Protein AF-A0A958HSU9-F1 (afdb_monomer)

pLDDT: mean 83.27, std 13.23, range [36.06, 97.12]

Sequence (120 aa):
MSISKRESWFGRLAWVLALLVVVVALGQLPLTVQQNPPVSLGAWASDLAWGVAIPSLYAVLAALIINRQPGNRVGWLMLLVGLAAIIPTATILGTIPEPSTFTPGIWLLAAVDNWSWVPL

Radius of gyration: 17.0 Å; Cα contacts (8 Å, |Δi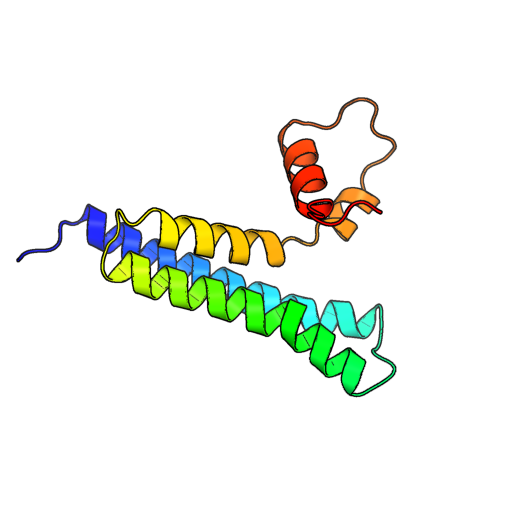|>4): 102; chains: 1; bounding box: 40×29×56 Å

Foldseek 3Di:
DDDDPVLQVLLVVLVVLLVVLQVLLVVCLVVCCVVPPDPDPVSVVVSCVQSHVQLNVLSVVLSVVCNVPVPDPSSVVSSVVSVLSSPPLVVVVVPDPDPPDDDPVNVVSVCSVPPDPDDD

Secondary structure (DSSP, 8-state):
-PPPHHHHHHHHHHHHHHHHHHHHHHHHHHHHHHHS--SSHHHHHHHHIIIIIHHHHHHHHHHHHHHH-TT-HHHHHHHHHHHHHTS-HHHHHHTS---S---HHHHHHHHHHT--SS--

Structure (mmCIF, N/CA/C/O backbone):
data_AF-A0A958HSU9-F1
#
_entry.id   AF-A0A958HSU9-F1
#
loop_
_atom_site.group_PDB
_atom_site.id
_atom_site.type_symbol
_atom_site.label_atom_id
_atom_site.label_alt_id
_atom_site.label_comp_id
_atom_site.label_asym_id
_atom_site.label_entity_id
_atom_site.label_seq_id
_atom_site.pdbx_PDB_ins_code
_atom_site.Cartn_x
_atom_site.Cartn_y
_atom_site.Cartn_z
_atom_site.occupancy
_atom_site.B_iso_or_equiv
_atom_site.auth_seq_id
_atom_site.auth_comp_id
_atom_site.auth_asym_id
_atom_site.auth_atom_id
_atom_site.pdbx_PDB_model_num
ATOM 1 N N . MET A 1 1 ? -9.834 -1.948 31.169 1.00 57.69 1 MET A N 1
ATOM 2 C CA . MET A 1 1 ? -10.792 -1.647 30.084 1.00 57.69 1 MET A CA 1
ATOM 3 C C . MET A 1 1 ? -10.820 -2.862 29.164 1.00 57.69 1 MET A C 1
ATOM 5 O O . MET A 1 1 ? -9.801 -3.152 28.552 1.00 57.69 1 MET A O 1
ATOM 9 N N . SER A 1 2 ? -11.882 -3.673 29.187 1.00 67.94 2 SER A N 1
ATOM 10 C CA . SER A 1 2 ? -11.946 -4.911 28.395 1.00 67.94 2 SER A CA 1
ATOM 11 C C . SER A 1 2 ? -12.304 -4.583 26.947 1.00 67.94 2 SER A C 1
ATOM 13 O O . SER A 1 2 ? -13.379 -4.043 26.695 1.00 67.94 2 SER A O 1
ATOM 15 N N . ILE A 1 3 ? -11.413 -4.904 26.012 1.00 68.50 3 ILE A N 1
ATOM 16 C CA . ILE A 1 3 ? -11.646 -4.748 24.572 1.00 68.50 3 ILE A CA 1
ATOM 17 C C . ILE A 1 3 ? -12.767 -5.704 24.159 1.00 68.50 3 ILE A C 1
ATOM 19 O O . ILE A 1 3 ? -12.745 -6.888 24.504 1.00 68.50 3 ILE A O 1
ATOM 23 N N . SER A 1 4 ? -13.754 -5.205 23.422 1.00 83.25 4 SER A N 1
ATOM 24 C CA . SER A 1 4 ? -14.845 -6.040 22.928 1.00 83.25 4 SER A CA 1
ATOM 25 C C . SER A 1 4 ? -14.340 -7.059 21.893 1.00 83.25 4 SER A C 1
ATOM 27 O O . SER A 1 4 ? -13.374 -6.837 21.155 1.00 83.25 4 SER A O 1
ATOM 29 N N . LYS A 1 5 ? -15.030 -8.201 21.769 1.00 84.38 5 LYS A N 1
ATOM 30 C CA . LYS A 1 5 ? -14.699 -9.235 20.767 1.00 84.38 5 LYS A CA 1
ATOM 31 C C . LYS A 1 5 ? -14.671 -8.672 19.335 1.00 84.38 5 LYS A C 1
ATOM 33 O O . LYS A 1 5 ? -13.878 -9.115 18.512 1.00 84.38 5 LYS A O 1
ATOM 38 N N . ARG A 1 6 ? -15.506 -7.667 19.049 1.00 83.25 6 ARG A N 1
ATOM 39 C CA . ARG A 1 6 ? -15.573 -6.991 17.747 1.00 83.25 6 ARG A CA 1
ATOM 40 C C . ARG A 1 6 ? -14.348 -6.104 17.487 1.00 83.25 6 ARG A C 1
ATOM 42 O O . ARG A 1 6 ? -13.799 -6.134 16.394 1.00 83.25 6 ARG A O 1
ATOM 49 N N . GLU A 1 7 ? -13.885 -5.362 18.487 1.00 83.94 7 GLU A N 1
ATOM 50 C CA . GLU A 1 7 ? -12.703 -4.493 18.379 1.00 83.94 7 GLU A CA 1
ATOM 51 C C . GLU A 1 7 ? -11.414 -5.285 18.137 1.00 83.94 7 GLU A C 1
ATOM 53 O O . GLU A 1 7 ? -10.631 -4.947 17.252 1.00 83.94 7 GLU A O 1
ATOM 58 N N . SER A 1 8 ? -11.233 -6.394 18.857 1.00 85.75 8 SER A N 1
ATOM 59 C CA . SER A 1 8 ? -10.093 -7.295 18.631 1.00 85.75 8 SER A CA 1
ATOM 60 C C . SER A 1 8 ? -10.122 -7.968 17.253 1.00 85.75 8 SER A C 1
ATOM 62 O O . SER A 1 8 ? -9.067 -8.216 16.667 1.00 85.75 8 SER A O 1
ATOM 64 N N . TRP A 1 9 ? -11.311 -8.236 16.703 1.00 90.88 9 TRP A N 1
ATOM 65 C CA . TRP A 1 9 ? -11.460 -8.760 15.345 1.00 90.88 9 TRP A CA 1
ATOM 66 C C . TRP A 1 9 ? -11.020 -7.741 14.286 1.00 90.88 9 TRP A C 1
ATOM 68 O O . TRP A 1 9 ? -10.266 -8.099 13.384 1.00 90.88 9 TRP A O 1
ATOM 78 N N . PHE A 1 10 ? -11.405 -6.468 14.429 1.00 92.31 10 PHE A N 1
ATOM 79 C CA . PHE A 1 10 ? -10.977 -5.401 13.516 1.00 92.31 10 PHE A CA 1
ATOM 80 C C . PHE A 1 10 ? -9.461 -5.183 13.524 1.00 92.31 10 PHE A C 1
ATOM 82 O O . PHE A 1 10 ? -8.869 -5.029 12.459 1.00 92.31 10 PHE A O 1
ATOM 89 N N . GLY A 1 11 ? -8.823 -5.229 14.699 1.00 90.88 11 GLY A N 1
ATOM 90 C CA . GLY A 1 11 ? -7.363 -5.151 14.796 1.00 90.88 11 GLY A CA 1
ATOM 91 C C . GLY A 1 11 ? -6.671 -6.289 14.037 1.00 90.88 11 GLY A C 1
ATOM 92 O O . GLY A 1 11 ? -5.749 -6.048 13.261 1.00 90.88 11 GLY A O 1
ATOM 93 N N . ARG A 1 12 ? -7.160 -7.529 14.188 1.00 93.69 12 ARG A N 1
ATOM 94 C CA . ARG A 1 12 ? -6.638 -8.687 13.438 1.00 93.69 12 ARG A CA 1
ATOM 95 C C . ARG A 1 12 ? -6.850 -8.539 11.935 1.00 93.69 12 ARG A C 1
ATOM 97 O O . ARG A 1 12 ? -5.923 -8.797 11.176 1.00 93.69 12 ARG A O 1
ATOM 104 N N . LEU A 1 13 ? -8.041 -8.110 11.517 1.00 94.75 13 LEU A N 1
ATOM 105 C CA . LEU A 1 13 ? -8.350 -7.881 10.108 1.00 94.75 13 LEU A CA 1
ATOM 106 C C . LEU A 1 13 ? -7.394 -6.851 9.496 1.00 94.75 13 LEU A C 1
ATOM 108 O O . LEU A 1 13 ? -6.846 -7.099 8.428 1.00 94.75 13 LEU A O 1
ATOM 112 N N . ALA A 1 14 ? -7.145 -5.737 10.185 1.00 94.44 14 ALA A N 1
ATOM 113 C CA . ALA A 1 14 ? -6.235 -4.705 9.701 1.00 94.44 14 ALA A CA 1
ATOM 114 C C . ALA A 1 14 ? -4.804 -5.229 9.514 1.00 94.44 14 ALA A C 1
ATOM 116 O O . ALA A 1 14 ? -4.175 -4.929 8.505 1.00 94.44 14 ALA A O 1
ATOM 117 N N . TRP A 1 15 ? -4.309 -6.067 10.430 1.00 97.12 15 TRP A N 1
ATOM 118 C CA . TRP A 1 15 ? -2.998 -6.707 10.284 1.00 97.12 15 TRP A CA 1
ATOM 119 C C . TRP A 1 15 ? -2.939 -7.721 9.144 1.00 97.12 15 TRP A C 1
ATOM 121 O O . TRP A 1 15 ? -1.943 -7.761 8.429 1.00 97.12 15 TRP A O 1
ATOM 131 N N . VAL A 1 16 ? -3.994 -8.516 8.946 1.00 96.94 16 VAL A N 1
ATOM 132 C CA . VAL A 1 16 ? -4.078 -9.445 7.807 1.00 96.94 16 VAL A CA 1
ATOM 133 C C . VAL A 1 16 ? -4.064 -8.676 6.488 1.00 96.94 16 VAL A C 1
ATOM 135 O O . VAL A 1 16 ? -3.328 -9.041 5.577 1.00 96.94 16 VAL A O 1
ATOM 138 N N . LEU A 1 17 ? -4.829 -7.586 6.396 1.00 95.56 17 LEU A N 1
ATOM 139 C CA . LEU A 1 17 ? -4.852 -6.724 5.216 1.00 95.56 17 LEU A CA 1
ATOM 140 C C . LEU A 1 17 ? -3.510 -6.019 4.998 1.00 95.56 17 LEU A C 1
ATOM 142 O O . LEU A 1 17 ? -3.048 -5.936 3.867 1.00 95.56 17 LEU A O 1
ATOM 146 N N . ALA A 1 18 ? -2.845 -5.565 6.061 1.00 96.00 18 ALA A N 1
ATOM 147 C CA . ALA A 1 18 ? -1.519 -4.973 5.942 1.00 96.00 18 ALA A CA 1
ATOM 148 C C . ALA A 1 18 ? -0.473 -5.988 5.471 1.00 96.00 18 ALA A C 1
ATOM 150 O O . ALA A 1 18 ? 0.312 -5.687 4.577 1.00 96.00 18 ALA A O 1
ATOM 151 N N . LEU A 1 19 ? -0.500 -7.209 6.012 1.00 96.81 19 LEU A N 1
ATOM 152 C CA . LEU A 1 19 ? 0.364 -8.293 5.553 1.00 96.81 19 LEU A CA 1
ATOM 153 C C . LEU A 1 19 ? 0.109 -8.615 4.077 1.00 96.81 19 LEU A C 1
ATOM 155 O O . LEU A 1 19 ? 1.062 -8.772 3.320 1.00 96.81 19 LEU A O 1
ATOM 159 N N . LEU A 1 20 ? -1.161 -8.668 3.663 1.00 95.38 20 LEU A N 1
ATOM 160 C CA . LEU A 1 20 ? -1.539 -8.865 2.267 1.00 95.38 20 LEU A CA 1
ATOM 161 C C . LEU A 1 20 ? -0.926 -7.785 1.367 1.00 95.38 20 LEU A C 1
ATOM 163 O O . LEU A 1 20 ? -0.329 -8.129 0.351 1.00 95.38 20 LEU A O 1
ATOM 167 N N . VAL A 1 21 ? -1.015 -6.508 1.759 1.00 94.69 21 VAL A N 1
ATOM 168 C CA . VAL A 1 21 ? -0.411 -5.395 1.007 1.00 94.69 21 VAL A CA 1
ATOM 169 C C . VAL A 1 21 ? 1.087 -5.608 0.816 1.00 94.69 21 VAL A C 1
ATOM 171 O O . VAL A 1 21 ? 1.570 -5.557 -0.311 1.00 94.69 21 VAL A O 1
ATOM 174 N N . VAL A 1 22 ? 1.814 -5.912 1.894 1.00 94.81 22 VAL A N 1
ATOM 175 C CA . VAL A 1 22 ? 3.270 -6.112 1.833 1.00 94.81 22 VAL A CA 1
ATOM 176 C C . VAL A 1 22 ? 3.635 -7.304 0.946 1.00 94.81 22 VAL A C 1
ATOM 178 O O . VAL A 1 22 ? 4.543 -7.208 0.124 1.00 94.81 22 VAL A O 1
ATOM 181 N N . VAL A 1 23 ? 2.927 -8.428 1.087 1.00 94.94 23 VAL A N 1
ATOM 182 C CA . VAL A 1 23 ? 3.206 -9.648 0.315 1.00 94.94 23 VAL A CA 1
ATOM 183 C C . VAL A 1 23 ? 2.949 -9.432 -1.174 1.00 94.94 23 VAL A C 1
ATOM 185 O O . VAL A 1 23 ? 3.777 -9.827 -1.993 1.00 94.94 23 VAL A O 1
ATOM 188 N N . VAL A 1 24 ? 1.836 -8.791 -1.539 1.00 92.69 24 VAL A N 1
ATOM 189 C CA . VAL A 1 24 ? 1.516 -8.518 -2.947 1.00 92.69 24 VAL A CA 1
ATOM 190 C C . VAL A 1 24 ? 2.501 -7.513 -3.542 1.00 92.69 24 VAL A C 1
ATOM 192 O O . VAL A 1 24 ? 3.028 -7.771 -4.620 1.00 92.69 24 VAL A O 1
ATOM 195 N N . ALA A 1 25 ? 2.822 -6.433 -2.824 1.00 91.00 25 ALA A N 1
ATOM 196 C CA . ALA A 1 25 ? 3.808 -5.444 -3.257 1.00 91.00 25 ALA A CA 1
ATOM 197 C C . ALA A 1 25 ? 5.180 -6.083 -3.547 1.00 91.00 25 ALA A C 1
ATOM 199 O O . ALA A 1 25 ? 5.776 -5.868 -4.604 1.00 91.00 25 ALA A O 1
ATOM 200 N N . LEU A 1 26 ? 5.663 -6.937 -2.637 1.00 91.88 26 LEU A N 1
ATOM 201 C CA . LEU A 1 26 ? 6.916 -7.672 -2.826 1.00 91.88 26 LEU A CA 1
ATOM 202 C C . LEU A 1 26 ? 6.838 -8.689 -3.969 1.00 91.88 26 LEU A C 1
ATOM 204 O O . LEU A 1 26 ? 7.823 -8.876 -4.676 1.00 91.88 26 LEU A O 1
ATOM 208 N N . GLY A 1 27 ? 5.691 -9.342 -4.159 1.00 90.19 27 GLY A N 1
ATOM 209 C CA . GLY A 1 27 ? 5.477 -10.295 -5.249 1.00 90.19 27 GLY A CA 1
ATOM 210 C C . GLY A 1 27 ? 5.398 -9.639 -6.631 1.00 90.19 27 GLY A C 1
ATOM 211 O O . GLY A 1 27 ? 5.789 -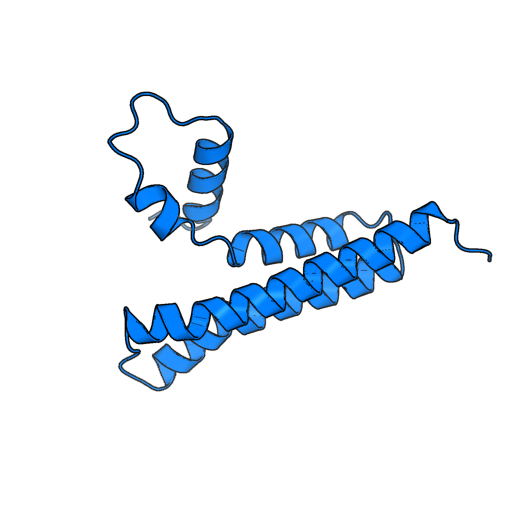10.256 -7.620 1.00 90.19 27 GLY A O 1
ATOM 212 N N . GLN A 1 28 ? 4.932 -8.391 -6.709 1.00 86.50 28 GLN A N 1
ATOM 213 C CA . GLN A 1 28 ? 4.848 -7.634 -7.960 1.00 86.50 28 GLN A CA 1
ATOM 214 C C . GLN A 1 28 ? 6.204 -7.104 -8.421 1.00 86.50 28 GLN A C 1
ATOM 216 O O . GLN A 1 28 ? 6.458 -7.062 -9.621 1.00 86.50 28 GLN A O 1
ATOM 221 N N . LEU A 1 29 ? 7.100 -6.754 -7.497 1.00 85.69 29 LEU A N 1
ATOM 222 C CA . LEU A 1 29 ? 8.377 -6.132 -7.845 1.00 85.69 29 LEU A CA 1
ATOM 223 C C . LEU A 1 29 ? 9.239 -6.967 -8.822 1.00 85.69 29 LEU A C 1
ATOM 225 O O . LEU A 1 29 ? 9.700 -6.401 -9.813 1.00 85.69 29 LEU A O 1
ATOM 229 N N . PRO A 1 30 ? 9.417 -8.295 -8.652 1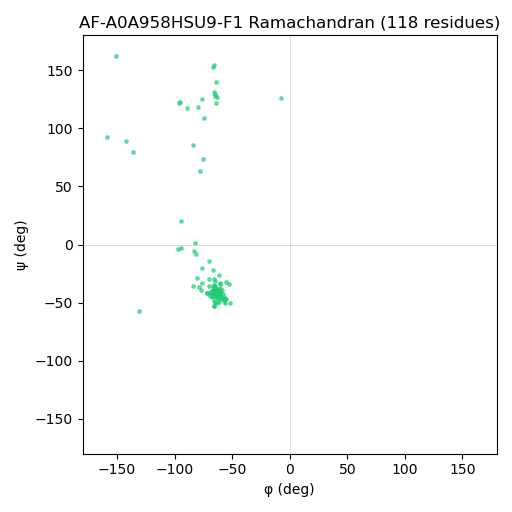.00 86.19 30 PRO A N 1
ATOM 230 C CA . PRO A 1 30 ? 10.116 -9.126 -9.632 1.00 86.19 30 PRO A CA 1
A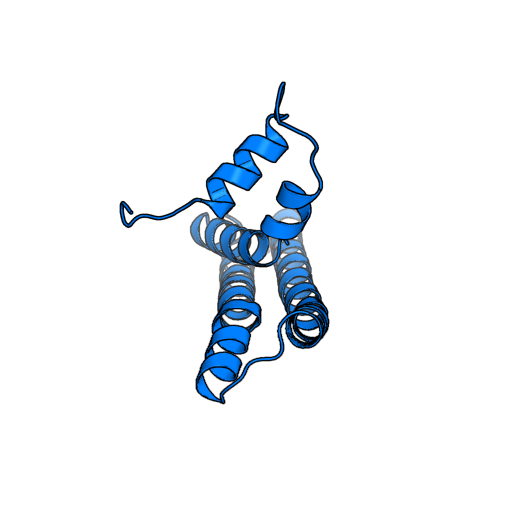TOM 231 C C . PRO A 1 30 ? 9.454 -9.126 -11.013 1.00 86.19 30 PRO A C 1
ATOM 233 O O . PRO A 1 30 ? 10.158 -9.130 -12.019 1.00 86.19 30 PRO A O 1
ATOM 236 N N . LEU A 1 31 ? 8.117 -9.112 -11.067 1.00 85.31 31 LEU A N 1
ATOM 237 C CA . LEU A 1 31 ? 7.363 -9.096 -12.323 1.00 85.31 31 LEU A CA 1
ATOM 238 C C . LEU A 1 31 ? 7.577 -7.769 -13.058 1.00 85.31 31 LEU A C 1
ATOM 240 O O . LEU A 1 31 ? 7.882 -7.770 -14.249 1.00 85.31 31 LEU A O 1
ATOM 244 N N . THR A 1 32 ? 7.498 -6.649 -12.336 1.00 82.62 32 THR A N 1
ATOM 245 C CA . THR A 1 32 ? 7.740 -5.313 -12.890 1.00 82.62 32 THR A CA 1
ATOM 246 C C . THR A 1 32 ? 9.170 -5.175 -13.402 1.00 82.62 32 THR A C 1
ATOM 248 O O . THR A 1 32 ? 9.369 -4.722 -14.524 1.00 82.62 32 THR A O 1
ATOM 251 N N . VAL A 1 33 ? 10.163 -5.637 -12.633 1.00 85.25 33 VAL A N 1
ATOM 252 C CA . VAL A 1 33 ? 11.584 -5.597 -13.023 1.00 85.25 33 VAL A CA 1
ATOM 253 C C . VAL A 1 33 ? 11.867 -6.481 -14.241 1.00 85.25 33 VAL A C 1
ATOM 255 O O . VAL A 1 33 ? 12.691 -6.121 -15.077 1.00 85.25 33 VAL A O 1
ATOM 258 N N . GLN A 1 34 ? 11.200 -7.632 -14.367 1.00 86.38 34 GLN A N 1
ATOM 259 C CA . GLN A 1 34 ? 11.343 -8.491 -15.547 1.00 86.38 34 GLN A CA 1
ATOM 260 C C . GLN A 1 34 ? 10.748 -7.856 -16.806 1.00 86.38 34 GLN A C 1
ATOM 262 O O . GLN A 1 34 ? 11.333 -7.979 -17.880 1.00 86.38 34 GLN A O 1
ATOM 267 N N . GLN A 1 35 ? 9.592 -7.200 -16.688 1.00 84.00 35 GLN A N 1
ATOM 268 C CA . GLN A 1 35 ? 8.906 -6.578 -17.824 1.00 84.00 35 GLN A CA 1
ATOM 269 C C . GLN A 1 35 ? 9.549 -5.253 -18.240 1.00 84.00 35 GLN A C 1
ATOM 271 O O . GLN A 1 35 ? 9.656 -4.969 -19.429 1.00 84.00 35 GLN A O 1
ATOM 276 N N . ASN A 1 36 ? 9.985 -4.457 -17.265 1.00 84.44 36 ASN A N 1
ATOM 277 C CA . ASN A 1 36 ? 10.546 -3.126 -17.454 1.00 84.44 36 ASN A CA 1
ATOM 278 C C . ASN A 1 36 ? 11.796 -2.974 -16.576 1.00 84.44 36 ASN A C 1
ATOM 280 O O . ASN A 1 36 ? 11.721 -2.390 -15.494 1.00 84.44 36 ASN A O 1
ATOM 284 N N . PRO A 1 37 ? 12.950 -3.516 -17.001 1.00 87.06 37 PRO A N 1
ATOM 285 C CA . PRO A 1 37 ? 14.163 -3.458 -16.202 1.00 87.06 37 PRO A CA 1
ATOM 286 C C . PRO A 1 37 ? 14.623 -2.000 -16.022 1.00 87.06 37 PRO A C 1
ATOM 288 O O . PRO A 1 37 ? 14.890 -1.311 -17.013 1.00 87.06 37 PRO A O 1
ATOM 291 N N . PRO A 1 38 ? 14.747 -1.507 -14.778 1.00 88.31 38 PRO A N 1
ATOM 292 C CA . PRO A 1 38 ? 15.166 -0.135 -14.518 1.00 88.31 38 PRO A CA 1
ATOM 293 C C . PRO A 1 38 ? 16.603 0.118 -14.991 1.00 88.31 38 PRO A C 1
ATOM 295 O O . PRO A 1 38 ? 17.545 -0.598 -14.649 1.00 88.31 38 PRO A O 1
ATOM 298 N N . VAL A 1 39 ? 16.776 1.195 -15.759 1.00 92.56 39 VAL A N 1
ATOM 299 C CA . VAL A 1 39 ? 18.042 1.557 -16.428 1.00 92.56 39 VAL A CA 1
ATOM 300 C C . VAL A 1 39 ? 19.035 2.309 -15.532 1.00 92.56 39 VAL A C 1
ATOM 302 O O . VAL A 1 39 ? 20.152 2.604 -15.950 1.00 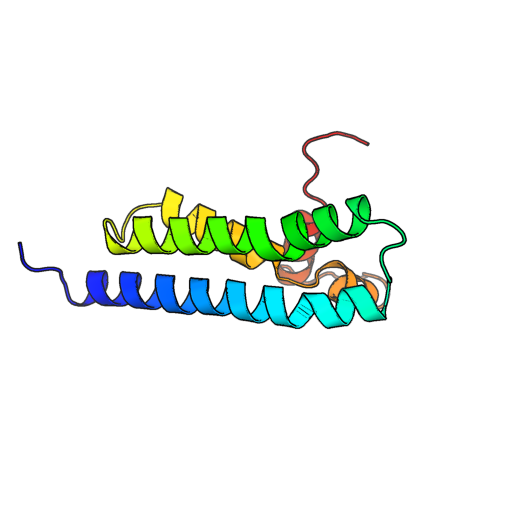92.56 39 VAL A O 1
ATOM 305 N N . SER A 1 40 ? 18.645 2.663 -14.303 1.00 94.12 40 SER A N 1
ATOM 306 C CA . SER A 1 40 ? 19.484 3.420 -13.367 1.00 94.12 40 SER A CA 1
ATOM 307 C C . SER A 1 40 ? 19.155 3.105 -11.906 1.00 94.12 40 SER A C 1
ATOM 309 O O . SER A 1 40 ? 18.065 2.627 -11.591 1.00 94.12 40 SER A O 1
ATOM 311 N N . LEU A 1 41 ? 20.075 3.436 -10.992 1.00 91.56 41 LEU A N 1
ATOM 312 C CA . LEU A 1 41 ? 19.830 3.337 -9.545 1.00 91.56 41 LEU A CA 1
ATOM 313 C C . LEU A 1 41 ? 18.669 4.233 -9.087 1.00 91.56 41 LEU A C 1
ATOM 315 O O . LEU A 1 41 ? 17.936 3.864 -8.175 1.00 91.56 41 LEU A O 1
ATOM 319 N N . GLY A 1 42 ? 18.481 5.391 -9.729 1.00 92.69 42 GLY A N 1
ATOM 320 C CA . GLY A 1 42 ? 17.353 6.280 -9.443 1.00 92.69 42 GLY A CA 1
ATOM 321 C C . GLY A 1 42 ? 16.009 5.648 -9.809 1.00 92.69 42 GLY A C 1
ATOM 322 O O . GLY A 1 42 ? 15.066 5.736 -9.029 1.00 92.69 42 GLY A O 1
ATOM 323 N N . ALA A 1 43 ? 15.944 4.949 -10.947 1.00 88.56 43 ALA A N 1
ATOM 324 C CA . ALA A 1 43 ? 14.754 4.200 -11.350 1.00 88.56 43 ALA A CA 1
ATOM 325 C C . ALA A 1 43 ? 14.459 3.055 -10.367 1.00 88.56 43 ALA A C 1
ATOM 327 O O . ALA A 1 43 ? 13.347 2.960 -9.864 1.00 88.56 43 ALA A O 1
ATOM 328 N N . TRP A 1 44 ? 15.481 2.288 -9.972 1.00 90.50 44 TRP A N 1
ATOM 329 C CA . TRP A 1 44 ? 15.350 1.267 -8.925 1.00 90.50 44 TRP A CA 1
ATOM 330 C C . TRP A 1 44 ? 14.808 1.822 -7.604 1.00 90.50 44 TRP A C 1
ATOM 332 O O . TRP A 1 44 ? 13.916 1.230 -6.997 1.00 90.50 44 TRP A O 1
ATOM 342 N N . ALA A 1 45 ? 15.349 2.952 -7.142 1.00 91.31 45 ALA A N 1
ATOM 343 C CA . ALA A 1 45 ? 14.898 3.592 -5.911 1.00 91.31 45 ALA A CA 1
ATOM 344 C C . ALA A 1 45 ? 13.440 4.060 -6.019 1.00 91.31 45 ALA A C 1
ATOM 346 O O . ALA A 1 45 ? 12.678 3.892 -5.070 1.00 91.31 45 ALA A O 1
ATOM 347 N N . SER A 1 46 ? 13.053 4.603 -7.176 1.00 88.38 46 SER A N 1
ATOM 348 C CA . SER A 1 46 ? 11.674 4.997 -7.467 1.00 88.38 46 SER A CA 1
ATOM 349 C C . SER A 1 46 ? 10.727 3.796 -7.429 1.00 88.38 46 SER A C 1
ATOM 351 O O . SER A 1 46 ? 9.727 3.837 -6.715 1.00 88.38 46 SER A O 1
ATOM 353 N N . ASP A 1 47 ? 11.067 2.703 -8.112 1.00 88.31 47 ASP A N 1
ATOM 354 C CA . ASP A 1 47 ? 10.230 1.500 -8.179 1.00 88.31 47 ASP A CA 1
ATOM 355 C C . ASP A 1 47 ? 10.065 0.844 -6.803 1.00 88.31 47 ASP A C 1
ATOM 357 O O . ASP A 1 47 ? 8.966 0.443 -6.422 1.00 88.31 47 ASP A O 1
ATOM 361 N N . LEU A 1 48 ? 11.136 0.796 -6.004 1.00 90.56 48 LEU A N 1
ATOM 362 C CA . LEU A 1 48 ? 11.076 0.319 -4.621 1.00 90.56 48 LEU A CA 1
ATOM 363 C C . LEU A 1 48 ? 10.238 1.241 -3.729 1.00 90.56 48 LEU A C 1
ATOM 365 O O . LEU A 1 48 ? 9.474 0.757 -2.891 1.00 90.56 48 LEU A O 1
ATOM 369 N N . ALA A 1 49 ? 10.374 2.560 -3.888 1.00 89.75 49 ALA A N 1
ATOM 370 C CA . ALA A 1 49 ? 9.642 3.530 -3.086 1.00 89.75 49 ALA A CA 1
ATOM 371 C C . ALA A 1 49 ? 8.135 3.454 -3.355 1.00 89.75 49 ALA A C 1
ATOM 373 O O . ALA A 1 49 ? 7.353 3.278 -2.419 1.00 89.75 49 ALA A O 1
ATOM 374 N N . TRP A 1 50 ? 7.739 3.545 -4.624 1.00 86.62 50 TRP A N 1
ATOM 375 C CA . TRP A 1 50 ? 6.337 3.584 -5.034 1.00 86.62 50 TRP A CA 1
ATOM 376 C C . TRP A 1 50 ? 5.680 2.207 -5.045 1.00 86.62 50 TRP A C 1
ATOM 378 O O . TRP A 1 50 ? 4.525 2.091 -4.646 1.00 86.62 50 TRP A O 1
ATOM 388 N N . GLY A 1 51 ? 6.412 1.165 -5.440 1.00 86.25 51 GLY A N 1
ATOM 389 C CA . GLY A 1 51 ? 5.880 -0.192 -5.535 1.00 86.25 51 GLY A CA 1
ATOM 390 C C . GLY A 1 51 ? 5.816 -0.929 -4.201 1.00 86.25 51 GLY A C 1
ATOM 391 O O . GLY A 1 51 ? 4.952 -1.780 -4.024 1.00 86.25 51 GLY A O 1
ATOM 392 N N . VAL A 1 52 ? 6.702 -0.618 -3.243 1.00 91.06 52 VAL A N 1
ATOM 393 C CA . VAL A 1 52 ? 6.810 -1.394 -1.994 1.00 91.06 52 VAL A CA 1
ATOM 394 C C . VAL A 1 52 ? 6.803 -0.520 -0.752 1.00 91.06 52 VAL A C 1
ATOM 396 O O . VAL A 1 52 ? 5.962 -0.727 0.125 1.00 91.06 52 VAL A O 1
ATOM 399 N N . ALA A 1 53 ? 7.723 0.437 -0.636 1.00 92.19 53 ALA A N 1
ATOM 400 C CA . ALA A 1 53 ? 7.958 1.130 0.627 1.00 92.19 53 ALA A CA 1
ATOM 401 C C . ALA A 1 53 ? 6.749 1.967 1.069 1.00 92.19 53 ALA A C 1
ATOM 403 O O . ALA A 1 53 ? 6.301 1.839 2.209 1.00 92.19 53 ALA A O 1
ATOM 404 N N . ILE A 1 54 ? 6.196 2.789 0.172 1.00 90.94 54 ILE A N 1
ATOM 405 C CA . ILE A 1 54 ? 5.062 3.670 0.471 1.00 90.94 54 ILE A CA 1
ATOM 406 C C . ILE A 1 54 ? 3.790 2.858 0.780 1.00 90.94 54 ILE A C 1
ATOM 408 O O . ILE A 1 54 ? 3.247 3.050 1.873 1.00 90.94 54 ILE A O 1
ATOM 412 N N . PRO A 1 55 ? 3.328 1.912 -0.068 1.00 91.88 55 PRO A N 1
ATOM 413 C CA . PRO A 1 55 ? 2.140 1.107 0.234 1.00 91.88 55 PRO A CA 1
ATOM 414 C C . PRO A 1 55 ? 2.269 0.330 1.550 1.00 91.88 55 PRO A C 1
ATOM 416 O O . PRO A 1 55 ? 1.347 0.328 2.370 1.00 91.88 55 PRO A O 1
ATOM 419 N N . SER A 1 56 ? 3.443 -0.264 1.794 1.00 93.69 56 SER A N 1
ATOM 420 C CA . SER A 1 56 ? 3.729 -1.019 3.019 1.00 93.69 56 SER A CA 1
ATOM 421 C C . SER A 1 56 ? 3.690 -0.127 4.256 1.00 93.69 56 SER A C 1
ATOM 423 O O . SER A 1 56 ? 3.079 -0.491 5.261 1.00 93.69 56 SER A O 1
ATOM 425 N N . LEU A 1 57 ? 4.300 1.061 4.1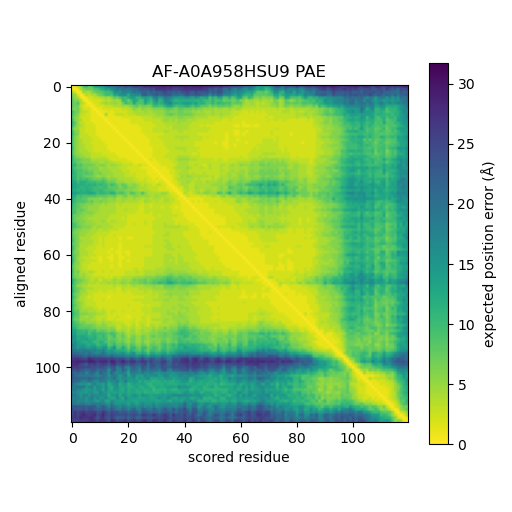90 1.00 94.62 57 LEU A N 1
ATOM 426 C CA . LEU A 1 57 ? 4.297 2.020 5.293 1.00 94.62 57 LEU A CA 1
ATOM 427 C C . LEU A 1 57 ? 2.869 2.459 5.636 1.00 94.62 57 LEU A C 1
ATOM 429 O O . LEU A 1 57 ? 2.486 2.429 6.806 1.00 94.62 57 LEU A O 1
ATOM 433 N N . TYR A 1 58 ? 2.069 2.815 4.628 1.00 92.94 58 TYR A N 1
ATOM 434 C CA . TYR A 1 58 ? 0.671 3.202 4.823 1.00 92.94 58 TYR A CA 1
ATOM 435 C C . TYR A 1 58 ? -0.148 2.077 5.455 1.00 92.94 58 TYR A C 1
ATOM 437 O O . TYR A 1 58 ? -0.876 2.320 6.417 1.00 92.94 58 TYR A O 1
ATOM 445 N N . ALA A 1 59 ? 0.006 0.844 4.972 1.00 95.12 59 ALA A N 1
ATOM 446 C CA . ALA A 1 59 ? -0.741 -0.297 5.478 1.00 95.12 59 ALA A CA 1
ATOM 447 C C . ALA A 1 59 ? -0.349 -0.676 6.919 1.00 95.12 59 ALA A C 1
ATOM 449 O O . ALA A 1 59 ? -1.219 -0.954 7.746 1.00 95.12 59 ALA A O 1
ATOM 450 N N . VAL A 1 60 ? 0.944 -0.627 7.261 1.00 96.00 60 VAL A N 1
ATOM 451 C CA . VAL A 1 60 ? 1.425 -0.910 8.625 1.00 96.00 60 VAL A CA 1
ATOM 452 C C . VAL A 1 60 ? 1.002 0.188 9.601 1.00 96.00 60 VAL A C 1
ATOM 454 O O . VAL A 1 60 ? 0.512 -0.116 10.691 1.00 96.00 60 VAL A O 1
ATOM 457 N N . LEU A 1 61 ? 1.129 1.464 9.221 1.00 96.19 61 LEU A N 1
ATOM 458 C CA . LEU A 1 61 ? 0.655 2.581 10.044 1.00 96.19 61 LEU A CA 1
ATOM 459 C C . LEU A 1 61 ? -0.859 2.511 10.254 1.00 96.19 61 LEU A C 1
ATOM 461 O O . LEU A 1 61 ? -1.332 2.675 11.380 1.00 96.19 61 LEU A O 1
ATOM 465 N N . ALA A 1 62 ? -1.615 2.197 9.203 1.00 95.44 62 ALA A N 1
ATOM 466 C CA . ALA A 1 62 ? -3.047 1.963 9.291 1.00 95.44 62 ALA A CA 1
ATOM 467 C C . ALA A 1 62 ? -3.388 0.842 10.281 1.00 95.44 62 ALA A C 1
ATOM 469 O O . ALA A 1 62 ? -4.221 1.041 11.167 1.00 95.44 62 ALA A O 1
ATOM 470 N N . ALA A 1 63 ? -2.714 -0.308 10.182 1.00 95.94 63 ALA A N 1
ATOM 471 C CA . ALA A 1 63 ? -2.913 -1.426 11.099 1.00 95.94 63 ALA A CA 1
ATOM 472 C C . ALA A 1 63 ? -2.598 -1.042 12.550 1.00 95.94 63 ALA A C 1
ATOM 474 O O . ALA A 1 63 ? -3.366 -1.379 13.451 1.00 95.94 63 ALA A O 1
ATOM 475 N N . LEU A 1 64 ? -1.533 -0.271 12.789 1.00 96.25 64 LEU A N 1
ATOM 476 C CA . LEU A 1 64 ? -1.199 0.252 14.117 1.00 96.25 64 LEU A CA 1
ATOM 477 C C . LEU A 1 64 ? -2.289 1.181 14.671 1.00 96.25 64 LEU A C 1
ATOM 479 O O . LEU A 1 64 ? -2.667 1.050 15.839 1.00 96.25 64 LEU A O 1
ATOM 483 N N . ILE A 1 65 ? -2.812 2.093 13.847 1.00 95.38 65 ILE A N 1
ATOM 484 C CA . ILE A 1 65 ? -3.890 3.017 14.228 1.00 95.38 65 ILE A CA 1
ATOM 485 C C . ILE A 1 65 ? -5.167 2.236 14.557 1.00 95.38 65 ILE A C 1
ATOM 487 O O . ILE A 1 65 ? -5.732 2.424 15.635 1.00 95.38 65 ILE A O 1
ATOM 491 N N . ILE A 1 66 ? -5.596 1.329 13.674 1.00 95.38 66 ILE A N 1
ATOM 492 C CA . ILE A 1 66 ? -6.823 0.534 13.846 1.00 95.38 66 ILE A CA 1
ATOM 493 C C . ILE A 1 66 ? -6.701 -0.392 15.060 1.00 95.38 66 ILE A C 1
ATOM 495 O O . ILE A 1 66 ? -7.655 -0.543 15.817 1.00 95.38 66 ILE A O 1
ATOM 499 N N . ASN A 1 67 ? -5.525 -0.971 15.307 1.00 93.62 67 ASN A N 1
ATOM 500 C CA . ASN A 1 67 ? -5.310 -1.841 16.461 1.00 93.62 67 ASN A CA 1
ATOM 501 C C . ASN A 1 67 ? -5.424 -1.088 17.799 1.00 93.62 67 ASN A C 1
ATOM 503 O O . ASN A 1 67 ? -5.829 -1.672 18.801 1.00 93.62 67 ASN A O 1
ATOM 507 N N . ARG A 1 68 ? -5.088 0.210 17.826 1.00 92.12 68 ARG A N 1
ATOM 508 C CA . ARG A 1 68 ? -5.281 1.069 19.007 1.00 92.12 68 ARG A CA 1
ATOM 509 C C . ARG A 1 68 ? -6.696 1.641 19.094 1.00 92.12 68 ARG A C 1
ATOM 511 O O . ARG A 1 68 ? -7.213 1.807 20.194 1.00 92.12 68 ARG A O 1
ATOM 518 N N . GLN A 1 69 ? -7.305 1.970 17.957 1.00 92.69 69 GLN A N 1
ATOM 519 C CA . GLN A 1 69 ? -8.631 2.579 17.858 1.00 92.69 69 GLN A CA 1
ATOM 520 C C . GLN A 1 69 ? -9.389 2.015 16.643 1.00 92.69 69 GLN A C 1
ATOM 522 O O . GLN A 1 69 ? -9.348 2.604 15.560 1.00 92.69 69 GLN A O 1
ATOM 527 N N . PRO A 1 70 ? -10.139 0.909 16.803 1.00 90.44 70 PRO A N 1
ATOM 528 C CA . PRO A 1 70 ? -10.775 0.213 15.679 1.00 90.44 70 PRO A CA 1
ATOM 529 C C . PRO A 1 70 ? -11.789 1.047 14.890 1.00 90.44 70 PRO A C 1
ATOM 531 O O . PRO A 1 70 ? -12.009 0.808 13.705 1.00 90.44 70 PRO A O 1
ATOM 534 N N . GLY A 1 71 ? -12.399 2.042 15.540 1.00 90.12 71 GLY A N 1
ATOM 535 C CA . GLY A 1 71 ? -13.332 2.982 14.915 1.00 90.12 71 GLY A CA 1
ATOM 536 C C . GLY A 1 71 ? -12.669 4.150 14.176 1.00 90.12 71 GLY A C 1
ATOM 537 O O . GLY A 1 71 ? -13.378 5.019 13.668 1.00 90.12 71 GLY A O 1
ATOM 538 N N . ASN A 1 72 ? -11.334 4.222 14.126 1.00 93.06 72 ASN A N 1
ATOM 539 C CA . ASN A 1 72 ? -10.636 5.349 13.519 1.00 93.06 72 ASN A CA 1
ATOM 540 C C . ASN A 1 72 ? -10.711 5.290 11.984 1.00 93.06 72 ASN A C 1
ATOM 542 O O . ASN A 1 72 ? -10.058 4.471 11.336 1.00 93.06 72 ASN A O 1
ATOM 546 N N . ARG A 1 73 ? -11.496 6.206 11.402 1.00 93.75 73 ARG A N 1
ATOM 547 C CA . ARG A 1 73 ? -11.708 6.315 9.950 1.00 93.75 73 ARG A CA 1
ATOM 548 C C . ARG A 1 73 ? -10.418 6.596 9.181 1.00 93.75 73 ARG A C 1
ATOM 550 O O . ARG A 1 73 ? -10.263 6.088 8.080 1.00 93.75 73 ARG A O 1
ATOM 557 N N . VAL A 1 74 ? -9.488 7.359 9.760 1.00 94.62 74 VAL A N 1
ATOM 558 C CA . VAL A 1 74 ? -8.210 7.696 9.112 1.00 94.62 74 VAL A CA 1
ATOM 559 C C . VAL A 1 74 ? -7.359 6.443 8.930 1.00 94.62 74 VAL A C 1
ATOM 561 O O . VAL A 1 74 ? -6.810 6.240 7.853 1.00 94.62 74 VAL A O 1
ATOM 564 N N . GLY A 1 75 ? -7.318 5.561 9.934 1.00 92.50 75 GLY A N 1
ATOM 565 C CA . GLY A 1 75 ? -6.623 4.278 9.818 1.00 92.50 75 GLY A CA 1
ATOM 566 C C . GLY A 1 75 ? -7.170 3.435 8.663 1.00 92.50 75 GLY A C 1
ATOM 567 O O . GLY A 1 75 ? -6.407 2.957 7.832 1.00 92.50 75 GLY A O 1
ATOM 568 N N . TRP A 1 76 ? -8.495 3.319 8.546 1.00 94.25 76 TRP A N 1
ATOM 569 C CA . TRP A 1 76 ? -9.123 2.585 7.441 1.00 94.25 76 TRP A CA 1
ATOM 570 C C . TRP A 1 76 ? -8.882 3.225 6.070 1.00 94.25 76 TRP A C 1
ATOM 572 O O . TRP A 1 76 ? -8.643 2.504 5.105 1.00 94.25 76 TRP A O 1
ATOM 582 N N . LEU A 1 77 ? -8.895 4.557 5.978 1.00 92.75 77 LEU A N 1
ATOM 583 C CA . LEU A 1 77 ? -8.580 5.267 4.736 1.00 92.75 77 LEU A CA 1
ATOM 584 C C . LEU A 1 77 ? -7.125 5.043 4.310 1.00 92.75 77 LEU A C 1
ATOM 586 O O . LEU A 1 77 ? -6.875 4.757 3.145 1.00 92.75 77 LEU A O 1
ATOM 590 N N . MET A 1 78 ? -6.171 5.096 5.244 1.00 93.06 78 MET A N 1
ATOM 591 C CA . MET A 1 78 ? -4.767 4.787 4.948 1.00 93.06 78 MET A CA 1
ATOM 592 C C . MET A 1 78 ? -4.585 3.338 4.477 1.00 93.06 78 MET A C 1
ATOM 594 O O . MET A 1 78 ? -3.818 3.090 3.548 1.00 93.06 78 MET A O 1
ATOM 598 N N . LEU A 1 79 ? -5.321 2.389 5.069 1.00 93.25 79 LEU A N 1
ATOM 599 C CA . LEU A 1 79 ? -5.310 0.993 4.629 1.00 93.25 79 LEU A CA 1
ATOM 600 C C . LEU A 1 79 ? -5.851 0.850 3.202 1.00 93.25 79 LEU A C 1
ATOM 602 O O . LEU A 1 79 ? -5.294 0.100 2.406 1.00 93.25 79 LEU A O 1
ATOM 606 N N . LEU A 1 80 ? -6.917 1.588 2.877 1.00 90.88 80 LEU A N 1
ATOM 607 C CA . LEU A 1 80 ? -7.522 1.601 1.548 1.00 90.88 80 LEU A CA 1
ATOM 608 C C . LEU A 1 80 ? -6.556 2.157 0.497 1.00 90.88 80 LEU A C 1
ATOM 610 O O . LEU A 1 80 ? -6.460 1.585 -0.582 1.00 90.88 80 LEU A O 1
ATOM 614 N N . VAL A 1 81 ? -5.790 3.202 0.826 1.00 87.31 81 VAL A N 1
ATOM 615 C CA . VAL A 1 81 ? -4.735 3.734 -0.056 1.00 87.31 81 VAL A CA 1
ATOM 616 C C . VAL A 1 81 ? -3.647 2.687 -0.312 1.00 87.31 81 VAL A C 1
ATOM 618 O O . VAL A 1 81 ? -3.278 2.464 -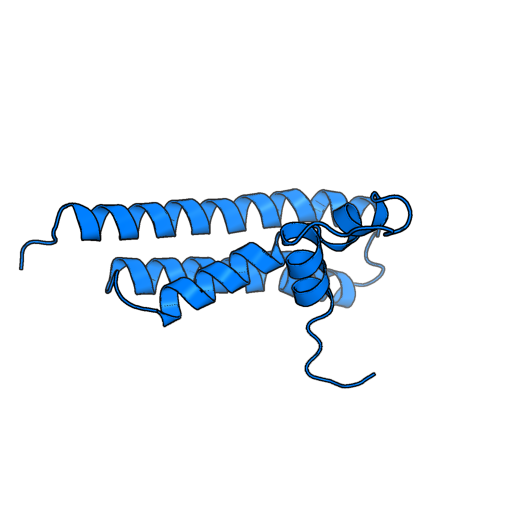1.461 1.00 87.31 81 VAL A O 1
ATOM 621 N N . GLY A 1 82 ? -3.169 1.997 0.730 1.00 88.00 82 GLY A N 1
ATOM 622 C CA . GLY A 1 82 ? -2.179 0.924 0.571 1.00 88.00 82 GLY A CA 1
ATOM 623 C C . GLY A 1 82 ? -2.696 -0.246 -0.275 1.00 88.00 82 GLY A C 1
ATOM 624 O O . GLY A 1 82 ? -1.970 -0.762 -1.119 1.00 88.00 82 GLY A O 1
ATOM 625 N N . LEU A 1 83 ? -3.965 -0.627 -0.093 1.00 89.06 83 LEU A N 1
ATOM 626 C CA . LEU A 1 83 ? -4.630 -1.651 -0.905 1.00 89.06 83 LEU A CA 1
ATOM 627 C C . LEU A 1 83 ? -4.819 -1.210 -2.357 1.00 89.06 83 LEU A C 1
ATOM 629 O O . LEU A 1 83 ? -4.636 -2.024 -3.250 1.00 89.06 83 LEU A O 1
ATOM 633 N N . ALA A 1 84 ? -5.171 0.050 -2.606 1.00 85.06 84 ALA A N 1
ATOM 634 C CA . ALA A 1 84 ? -5.332 0.570 -3.959 1.00 85.06 84 ALA A CA 1
ATOM 635 C C . ALA A 1 84 ? -4.006 0.557 -4.734 1.00 85.06 84 ALA A C 1
ATOM 637 O O . ALA A 1 84 ? -3.986 0.174 -5.899 1.00 85.06 84 ALA A O 1
ATOM 638 N N . ALA A 1 85 ? -2.899 0.902 -4.070 1.00 84.19 85 ALA A N 1
ATOM 639 C CA . ALA A 1 85 ? -1.580 0.994 -4.694 1.00 84.19 85 ALA A CA 1
ATOM 640 C C . ALA A 1 85 ? -1.007 -0.350 -5.182 1.00 84.19 85 ALA A C 1
ATOM 642 O O . ALA A 1 85 ? -0.137 -0.358 -6.045 1.00 84.19 85 ALA A O 1
ATOM 643 N N . ILE A 1 86 ? -1.477 -1.480 -4.645 1.00 85.00 86 ILE A N 1
ATOM 644 C CA . ILE A 1 86 ? -1.023 -2.821 -5.055 1.00 85.00 86 ILE A CA 1
ATOM 645 C C . ILE A 1 86 ? -1.914 -3.465 -6.123 1.00 85.00 86 ILE A C 1
ATOM 647 O O . ILE A 1 86 ? -1.651 -4.585 -6.568 1.00 85.00 86 ILE A O 1
ATOM 651 N N . ILE A 1 87 ? -3.010 -2.815 -6.516 1.00 83.44 87 ILE A N 1
ATOM 652 C CA . ILE A 1 87 ? -3.867 -3.327 -7.584 1.00 83.44 87 ILE A CA 1
ATOM 653 C C . ILE A 1 87 ? -3.147 -3.054 -8.910 1.00 83.44 87 ILE A C 1
ATOM 655 O O . ILE A 1 87 ? -2.825 -1.900 -9.181 1.00 83.44 87 ILE A O 1
ATOM 659 N N . PRO A 1 88 ? -2.910 -4.068 -9.767 1.00 76.25 88 PRO A N 1
ATOM 660 C CA . PRO A 1 88 ? -2.275 -3.876 -11.069 1.00 76.25 88 PRO A CA 1
A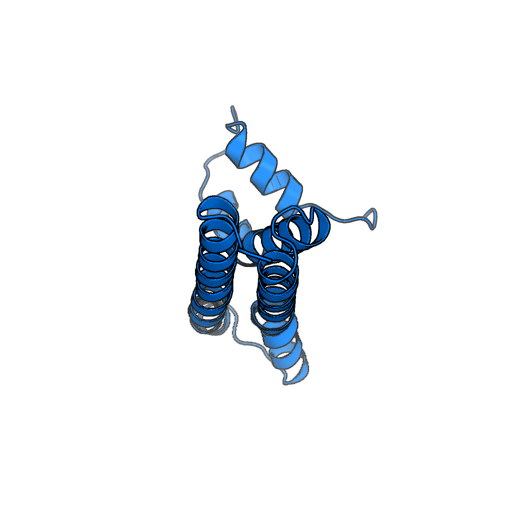TOM 661 C C . PRO A 1 88 ? -3.288 -3.301 -12.072 1.00 76.25 88 PRO A C 1
ATOM 663 O O . PRO A 1 88 ? -3.666 -3.945 -13.053 1.00 76.25 88 PRO A O 1
ATOM 666 N N . THR A 1 89 ? -3.771 -2.092 -11.791 1.00 74.00 89 THR A N 1
ATOM 667 C CA . THR A 1 89 ? -4.825 -1.376 -12.520 1.00 74.00 89 THR A CA 1
ATOM 668 C C . THR A 1 89 ? -4.535 -1.312 -14.013 1.00 74.00 89 THR A C 1
ATOM 670 O O . THR A 1 89 ? -5.363 -1.758 -14.802 1.00 74.00 89 THR A O 1
ATOM 673 N N . ALA A 1 90 ? -3.331 -0.892 -14.403 1.00 71.50 90 ALA A N 1
ATOM 674 C CA . ALA A 1 90 ? -2.913 -0.814 -15.803 1.00 71.50 90 ALA A CA 1
ATOM 675 C C . ALA A 1 90 ? -2.986 -2.168 -16.537 1.00 71.50 90 ALA A C 1
ATOM 677 O O . ALA A 1 90 ? -3.414 -2.233 -17.688 1.00 71.50 90 ALA A O 1
ATOM 678 N N . THR A 1 91 ? -2.622 -3.270 -15.869 1.00 74.00 91 THR A N 1
ATOM 679 C CA . THR A 1 91 ? -2.722 -4.620 -16.453 1.00 74.00 91 THR A CA 1
ATOM 680 C C . THR A 1 91 ? -4.179 -5.042 -16.622 1.00 74.00 91 THR A C 1
ATOM 682 O O . THR A 1 91 ? -4.551 -5.599 -17.652 1.00 74.00 91 THR A O 1
ATOM 685 N N . ILE A 1 92 ? -5.025 -4.757 -15.630 1.00 73.50 92 ILE A N 1
ATOM 686 C CA . ILE A 1 92 ? -6.452 -5.092 -15.680 1.00 73.50 92 ILE A CA 1
ATOM 687 C C . ILE A 1 92 ? -7.141 -4.279 -16.781 1.00 73.50 92 ILE A C 1
ATOM 689 O O . ILE A 1 92 ? -7.828 -4.852 -17.619 1.00 73.50 92 ILE A O 1
ATOM 693 N N . LEU A 1 93 ? -6.914 -2.966 -16.833 1.00 73.31 93 LEU A N 1
ATOM 694 C CA . LEU A 1 93 ? -7.523 -2.077 -17.824 1.00 73.31 93 LEU A CA 1
ATOM 695 C C . LEU A 1 93 ? -7.050 -2.383 -19.252 1.00 73.31 93 LEU A C 1
ATOM 697 O O . LEU A 1 93 ? -7.860 -2.348 -20.173 1.00 73.31 93 LEU A O 1
ATOM 701 N N . GLY A 1 94 ? -5.783 -2.767 -19.437 1.00 69.56 94 GLY A N 1
ATOM 702 C CA . GLY A 1 94 ? -5.234 -3.134 -20.747 1.00 69.56 94 GLY A CA 1
ATOM 703 C C . GLY A 1 94 ? -5.749 -4.461 -21.322 1.00 69.56 94 GLY A C 1
ATOM 704 O O . GLY A 1 94 ? -5.565 -4.714 -22.509 1.00 69.56 94 GLY A O 1
ATOM 705 N N . THR A 1 95 ? -6.394 -5.310 -20.514 1.00 72.62 95 THR A N 1
ATOM 706 C CA . THR A 1 95 ? -6.939 -6.612 -20.960 1.00 72.62 95 THR A CA 1
ATOM 707 C C . THR A 1 95 ? -8.429 -6.571 -21.300 1.00 72.62 95 THR A C 1
ATOM 709 O O . THR A 1 95 ? -8.976 -7.570 -21.769 1.00 72.62 95 THR A O 1
ATOM 712 N N . ILE A 1 96 ? -9.096 -5.432 -21.093 1.00 68.88 96 ILE A N 1
ATOM 713 C CA . ILE A 1 96 ? -10.524 -5.263 -21.373 1.00 68.88 96 ILE A CA 1
ATOM 714 C C . ILE A 1 96 ? -10.695 -4.784 -22.829 1.00 68.88 96 ILE A C 1
ATOM 716 O O . ILE A 1 96 ? -10.229 -3.692 -23.156 1.00 68.88 96 ILE A O 1
ATOM 720 N N . PRO A 1 97 ? -11.360 -5.557 -23.715 1.00 62.62 97 PRO A N 1
ATOM 721 C CA . PRO A 1 97 ? -11.700 -5.103 -25.065 1.00 62.62 97 PRO A CA 1
ATOM 722 C C . PRO A 1 97 ? -12.668 -3.911 -24.992 1.00 62.62 97 PRO A C 1
ATOM 724 O O . PRO A 1 97 ? -13.555 -3.925 -24.143 1.00 62.62 97 PRO A O 1
ATOM 727 N N . GLU A 1 98 ? -12.472 -2.906 -25.856 1.00 62.66 98 GLU A N 1
ATOM 728 C CA . GLU A 1 98 ? -13.197 -1.620 -25.983 1.00 62.66 98 GLU A CA 1
ATOM 729 C C . GLU A 1 98 ? -14.471 -1.415 -25.124 1.00 62.66 98 GLU A C 1
ATOM 731 O O . GLU A 1 98 ? -15.431 -2.188 -25.208 1.00 62.66 98 GLU A O 1
ATOM 736 N N . PRO A 1 99 ? -14.553 -0.322 -24.338 1.00 58.09 99 PRO A N 1
ATOM 737 C CA . PRO A 1 99 ? -15.548 -0.203 -23.285 1.00 58.09 99 PRO A CA 1
ATOM 738 C C . PRO A 1 99 ? -16.893 0.296 -23.815 1.00 58.09 99 PRO A C 1
ATOM 740 O O . PRO A 1 99 ? -17.214 1.477 -23.714 1.00 58.09 99 PRO A O 1
ATOM 743 N N . SER A 1 100 ? -17.741 -0.604 -24.313 1.00 62.66 100 SER A N 1
ATOM 744 C CA . SER A 1 100 ? -19.152 -0.256 -24.536 1.00 62.66 100 SER A CA 1
ATOM 745 C C . SER A 1 100 ? -19.959 -0.222 -23.227 1.00 62.66 100 SER A C 1
ATOM 747 O O . SER A 1 100 ? -20.990 0.439 -23.169 1.00 62.66 100 SER A O 1
ATOM 749 N N . THR A 1 101 ? -19.478 -0.869 -22.154 1.00 59.72 101 THR A N 1
ATOM 750 C CA . THR A 1 101 ? -20.061 -0.804 -20.798 1.00 59.72 101 THR A CA 1
ATOM 751 C C . THR A 1 101 ? -19.032 -1.201 -19.734 1.00 59.72 101 THR A C 1
ATOM 753 O O . THR A 1 101 ? -18.900 -2.379 -19.398 1.00 59.72 101 THR A O 1
ATOM 756 N N . PHE A 1 102 ? -18.308 -0.235 -19.162 1.00 64.69 102 PHE A N 1
ATOM 757 C CA . PHE A 1 102 ? -17.568 -0.490 -17.923 1.00 64.69 102 PHE A CA 1
ATOM 758 C C . PHE A 1 102 ? -18.555 -0.839 -16.803 1.00 64.69 102 PHE A C 1
ATOM 760 O O . PHE A 1 102 ? -19.495 -0.087 -16.537 1.00 64.69 102 PHE A O 1
ATOM 767 N N . THR A 1 103 ? -18.353 -1.970 -16.125 1.00 77.25 103 THR A N 1
ATOM 768 C CA . THR A 1 103 ? -19.103 -2.261 -14.896 1.00 77.25 103 THR A CA 1
ATOM 769 C C . THR A 1 103 ? -18.713 -1.245 -13.811 1.00 77.25 103 THR A C 1
ATOM 771 O O . THR A 1 103 ? -17.593 -0.725 -13.842 1.00 77.25 103 THR A O 1
ATOM 774 N N . PRO A 1 104 ? -19.579 -0.962 -12.817 1.00 76.75 104 PRO A N 1
ATOM 775 C CA . PRO A 1 104 ? -19.288 0.033 -11.780 1.00 76.75 104 PRO A CA 1
ATOM 776 C C . PRO A 1 104 ? -17.946 -0.178 -11.061 1.00 76.75 104 PRO A C 1
ATOM 778 O O . PRO A 1 104 ? -17.266 0.785 -10.718 1.00 76.75 104 PRO A O 1
ATOM 781 N N . GLY A 1 105 ? -17.533 -1.438 -10.875 1.00 73.50 105 GLY A N 1
ATOM 782 C CA . GLY A 1 105 ? -16.242 -1.778 -10.273 1.00 73.50 105 GLY A CA 1
ATOM 783 C C . GLY A 1 105 ? -15.045 -1.397 -11.148 1.00 73.50 105 GLY A C 1
ATOM 784 O O . GLY A 1 105 ? -14.065 -0.875 -10.629 1.00 73.50 105 GLY A O 1
ATOM 785 N N . ILE A 1 106 ? -15.136 -1.594 -12.467 1.00 72.38 106 ILE A N 1
ATOM 786 C CA . ILE A 1 106 ? -14.071 -1.207 -13.406 1.00 72.38 106 ILE A CA 1
ATOM 787 C C . ILE A 1 106 ? -13.994 0.319 -13.521 1.00 72.38 106 ILE A C 1
ATOM 789 O O . ILE A 1 106 ? -12.902 0.875 -13.588 1.00 72.38 106 ILE A O 1
ATOM 793 N N . TRP A 1 107 ? -15.140 1.002 -13.466 1.00 73.69 107 TRP A N 1
ATOM 794 C CA . TRP A 1 107 ? -15.192 2.464 -13.477 1.00 73.69 107 TRP A CA 1
ATOM 795 C C . TRP A 1 107 ? -14.480 3.069 -12.260 1.00 73.69 107 TRP A C 1
ATOM 797 O O . TRP A 1 107 ? -13.674 3.985 -12.400 1.00 73.69 107 TRP A O 1
ATOM 807 N N . LEU A 1 108 ? -14.720 2.514 -11.067 1.00 71.31 108 LEU A N 1
ATOM 808 C CA . LEU A 1 108 ? -14.013 2.917 -9.849 1.00 71.31 108 LEU A CA 1
ATOM 809 C C . LEU A 1 108 ? -12.500 2.681 -9.970 1.00 71.31 108 LEU A C 1
ATOM 811 O O . LEU A 1 108 ? -11.710 3.526 -9.564 1.00 71.31 108 LEU A O 1
ATOM 815 N N . LEU A 1 109 ? -12.107 1.546 -10.544 1.00 69.25 109 LEU A N 1
ATOM 816 C CA . LEU A 1 109 ? -10.709 1.162 -10.722 1.00 69.25 109 LEU A CA 1
ATOM 817 C C . LEU A 1 109 ? -9.977 2.121 -11.676 1.00 69.25 109 LEU A C 1
ATOM 819 O O . LEU A 1 109 ? -8.884 2.575 -11.355 1.00 69.25 109 LEU A O 1
ATOM 823 N N . ALA A 1 110 ? -10.617 2.500 -12.786 1.00 68.62 110 ALA A N 1
ATOM 824 C CA . ALA A 1 110 ? -10.111 3.509 -13.717 1.00 68.62 110 ALA A CA 1
ATOM 825 C C . ALA A 1 110 ? -10.033 4.910 -13.088 1.00 68.62 110 ALA A C 1
ATOM 827 O O . ALA A 1 110 ? -9.069 5.634 -13.315 1.00 68.62 110 ALA A O 1
ATOM 828 N N . ALA A 1 111 ? -11.012 5.295 -12.264 1.00 69.88 111 ALA A N 1
ATOM 829 C CA . ALA A 1 111 ? -10.985 6.577 -11.558 1.00 69.88 111 ALA A CA 1
ATOM 830 C C . ALA A 1 111 ? -9.847 6.661 -10.524 1.00 69.88 111 ALA A C 1
ATOM 832 O O . ALA A 1 111 ? -9.274 7.729 -10.334 1.00 69.88 111 ALA A O 1
ATOM 833 N N . VAL A 1 112 ? -9.517 5.546 -9.864 1.00 69.88 112 VAL A N 1
ATOM 834 C CA . VAL A 1 112 ? -8.385 5.459 -8.928 1.00 69.88 112 VAL A CA 1
ATOM 835 C C . VAL A 1 112 ? -7.047 5.486 -9.666 1.00 69.88 112 VAL A C 1
ATOM 837 O O . VAL A 1 112 ? -6.141 6.187 -9.228 1.00 69.88 112 VAL A O 1
ATOM 840 N N . ASP A 1 113 ? -6.936 4.771 -10.787 1.00 67.44 113 ASP A N 1
ATOM 841 C CA . ASP A 1 113 ? -5.734 4.760 -11.633 1.00 67.44 113 ASP A CA 1
ATOM 842 C C . ASP A 1 113 ? -5.413 6.157 -12.182 1.00 67.44 113 ASP A C 1
ATOM 844 O O . ASP A 1 113 ? -4.270 6.604 -12.169 1.00 67.44 113 ASP A O 1
ATOM 848 N N . ASN A 1 114 ? -6.454 6.887 -12.586 1.00 63.03 114 ASN A N 1
ATOM 849 C CA . ASN A 1 114 ? -6.342 8.214 -13.179 1.00 63.03 114 ASN A CA 1
ATOM 850 C C . ASN A 1 114 ? -6.498 9.353 -12.154 1.00 63.03 114 ASN A C 1
ATOM 852 O O . ASN A 1 114 ? -6.830 10.483 -12.519 1.00 63.03 114 ASN A O 1
ATOM 856 N N . TRP A 1 115 ? -6.304 9.076 -10.859 1.00 63.09 115 TRP A N 1
ATOM 857 C CA . TRP A 1 115 ? -6.428 10.074 -9.796 1.00 63.09 115 TRP A CA 1
ATOM 858 C C . TRP A 1 115 ? -5.212 11.015 -9.792 1.00 63.09 115 TRP A C 1
ATOM 860 O O . TRP A 1 115 ? -4.355 10.965 -8.908 1.00 63.09 115 TRP A O 1
ATOM 870 N N . SER A 1 116 ? -5.140 11.921 -10.768 1.00 53.69 116 SER A N 1
ATOM 871 C CA . SER A 1 116 ? -4.197 13.038 -10.765 1.00 53.69 116 SER A CA 1
ATOM 872 C C . SER A 1 116 ? -4.877 14.289 -10.199 1.00 53.69 116 SER A C 1
ATOM 874 O O . SER A 1 116 ? -5.908 14.756 -10.673 1.00 53.69 116 SER A O 1
ATOM 876 N N . TRP A 1 117 ? -4.307 14.856 -9.136 1.00 55.19 117 TRP A N 1
ATOM 877 C CA . TRP A 1 117 ? -4.691 16.183 -8.627 1.00 55.19 117 TRP A CA 1
ATOM 878 C C . TRP A 1 117 ? -4.027 17.317 -9.427 1.00 55.19 117 TRP A C 1
ATOM 880 O O . TRP A 1 117 ? -4.356 18.487 -9.242 1.00 55.19 117 TRP A O 1
ATOM 890 N N . VAL A 1 118 ? -3.093 16.963 -10.314 1.00 36.06 118 VAL A N 1
ATOM 891 C CA . VAL A 1 118 ? -2.472 17.855 -11.290 1.00 36.06 118 VAL A CA 1
ATOM 892 C C . VAL A 1 118 ? -3.233 17.690 -12.609 1.00 36.06 118 VAL A C 1
ATOM 894 O O . VAL A 1 118 ? -3.310 16.562 -13.109 1.00 36.06 118 VAL A O 1
ATOM 897 N N . PRO A 1 119 ? -3.813 18.768 -13.166 1.00 39.56 119 PRO A N 1
ATOM 898 C CA . PRO A 1 119 ? -4.325 18.739 -14.527 1.00 39.56 119 PRO A CA 1
ATOM 899 C C . PRO A 1 119 ? -3.142 18.540 -15.482 1.00 39.56 119 PRO A C 1
ATOM 901 O O . PRO A 1 119 ? -2.152 19.266 -15.374 1.00 39.56 119 PRO A O 1
ATOM 904 N N . LEU A 1 120 ? -3.240 17.547 -16.368 1.00 42.62 120 LEU A N 1
ATOM 905 C CA . LEU A 1 120 ? -2.356 17.410 -17.531 1.00 42.62 120 LEU A CA 1
ATOM 906 C C . LEU A 1 120 ? -2.692 18.476 -18.579 1.00 42.62 120 LEU A C 1
ATOM 908 O O . LEU A 1 120 ? -3.902 18.740 -18.771 1.00 42.62 120 LEU A O 1
#

Mean predicted aligned erro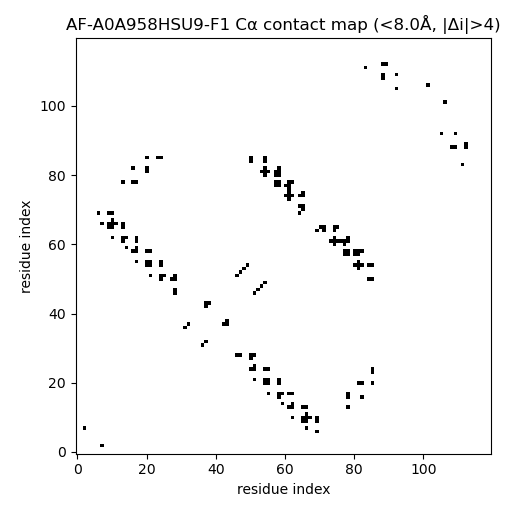r: 8.19 Å

Nearest PDB structures (foldseek):
  8q1p-assembly1_Y  TM=4.225E-01  e=2.054E+00  Bos taurus

Solvent-accessible surface area (backbone atoms only — not comparable to full-atom values): 6637 Å² total; per-residue (Å²): 134,85,80,49,77,66,46,57,48,47,22,51,50,35,44,52,52,22,50,49,39,40,53,50,19,60,61,43,48,62,55,49,42,70,79,56,63,63,92,43,74,68,47,47,54,48,50,45,38,66,50,33,50,50,30,34,50,35,12,49,51,12,19,56,43,20,56,75,37,59,84,41,63,66,21,55,52,34,32,49,52,14,51,55,68,62,53,64,49,70,63,57,59,72,69,56,77,80,81,87,72,68,51,75,70,55,48,52,48,53,53,60,72,64,65,62,94,63,86,129